Protein AF-A0A2E3PT68-F1 (afdb_monomer)

Secondary structure (DSSP, 8-state):
-HHHHHHHHHHHHHHHHHHHHHHHH-S--HHHHHHHHHHHHHHHHHHHHHHHHHHHHHHHHHHHHHHHHHHHHHHHHHHHHHHHHHHHHHHHHHHHHHHS-------

Foldseek 3Di:
DVVVVVVVVVVVQLVVQLVVCCVVPPCPDSVVSSVVSVVVVVVVVVVVVVVVVVVVVVVVVVVVVVVVVVVVVVVVVVVVVVVVVVVVVVVVVVVVVVPPDDDPPDD

Mean predicted aligned error: 11.45 Å

pLDDT: mean 86.18, std 13.37, range [46.25, 98.5]

Solvent-accessible surface area (backbone atoms only — not comparable to full-atom values): 5991 Å² total; per-residue (Å²): 110,74,62,60,54,50,51,52,53,52,48,54,54,50,49,54,41,33,51,53,46,43,75,73,67,46,94,57,59,71,69,60,38,50,52,50,36,53,51,51,54,49,52,52,48,54,52,50,53,53,53,48,52,53,51,53,53,49,52,50,52,52,50,51,53,50,51,56,50,49,58,50,50,54,53,50,51,53,54,50,53,51,52,51,52,55,50,51,54,51,51,50,54,50,51,54,63,69,66,54,77,80,73,79,79,84,126

Radius of gyration: 37.11 Å; Cα contacts (8 Å, |Δi|>4): 14; chains: 1; bounding box: 76×33×102 Å

Structure (mmCIF, N/CA/C/O backbone):
data_AF-A0A2E3PT68-F1
#
_entry.id   AF-A0A2E3PT68-F1
#
loop_
_atom_site.group_PDB
_atom_site.id
_atom_site.type_symbol
_atom_site.label_atom_id
_atom_site.label_alt_id
_atom_site.label_comp_id
_atom_site.label_asym_id
_atom_site.label_entity_id
_atom_site.label_seq_id
_atom_site.pdbx_PDB_ins_code
_atom_site.Cartn_x
_atom_site.Cartn_y
_atom_site.Cartn_z
_atom_site.occupancy
_atom_site.B_iso_or_equiv
_atom_site.auth_seq_id
_atom_site.auth_comp_id
_atom_site.auth_asym_id
_atom_site.auth_atom_id
_atom_site.pdbx_PDB_model_num
ATOM 1 N N . ASP A 1 1 ? -21.405 21.820 15.933 1.00 56.88 1 ASP A N 1
ATOM 2 C CA . ASP A 1 1 ? -22.204 20.846 15.158 1.00 56.88 1 ASP A CA 1
ATOM 3 C C . ASP A 1 1 ? -21.441 19.562 14.830 1.00 56.88 1 ASP A C 1
ATOM 5 O O . ASP A 1 1 ? -21.839 18.518 15.321 1.00 56.88 1 ASP A O 1
ATOM 9 N N . GLY A 1 2 ? -20.310 19.587 14.111 1.00 69.12 2 GLY A N 1
ATOM 10 C CA . GLY A 1 2 ? -19.591 18.341 13.754 1.00 69.12 2 GLY A CA 1
ATOM 11 C C . GLY A 1 2 ? -18.967 17.555 14.925 1.00 69.12 2 GLY A C 1
ATOM 12 O O . GLY A 1 2 ? -18.786 16.342 14.842 1.00 69.12 2 GLY A O 1
ATOM 13 N N . GLU A 1 3 ? -18.651 18.224 16.035 1.00 65.31 3 GLU A N 1
ATOM 14 C CA . GLU A 1 3 ? -18.050 17.589 17.217 1.00 65.31 3 GLU A CA 1
ATOM 15 C C . GLU A 1 3 ? -19.083 16.859 18.087 1.00 65.31 3 GLU A C 1
ATOM 17 O O . GLU A 1 3 ? -18.822 15.747 18.543 1.00 65.31 3 GLU A O 1
ATOM 22 N N . GLU A 1 4 ? -20.286 17.423 18.236 1.00 74.88 4 GLU A N 1
ATOM 23 C CA . GLU A 1 4 ? -21.421 16.752 18.884 1.00 74.88 4 GLU A CA 1
ATOM 24 C C . GLU A 1 4 ? -21.856 15.514 18.104 1.00 74.88 4 GLU A C 1
ATOM 26 O O . GLU A 1 4 ? -22.102 14.464 18.697 1.00 74.88 4 GLU A O 1
ATOM 31 N N . GLU A 1 5 ? -21.903 15.594 16.774 1.00 76.12 5 GLU A N 1
ATOM 32 C CA . GLU A 1 5 ? -22.296 14.466 15.930 1.00 76.12 5 GLU A CA 1
ATOM 33 C C . GLU A 1 5 ? -21.271 13.319 16.009 1.00 76.12 5 GLU A C 1
ATOM 35 O O . GLU A 1 5 ? -21.640 12.148 16.152 1.00 76.12 5 GLU A O 1
ATOM 40 N N . ARG A 1 6 ? -19.973 13.658 16.042 1.00 72.50 6 ARG A N 1
ATOM 41 C CA . ARG A 1 6 ? -18.881 12.701 16.273 1.00 72.50 6 ARG A CA 1
ATOM 42 C C . ARG A 1 6 ? -18.951 12.068 17.665 1.00 72.50 6 ARG A C 1
ATOM 44 O O . ARG A 1 6 ? -18.826 10.848 17.775 1.00 72.50 6 ARG A O 1
ATOM 51 N N . LEU A 1 7 ? -19.158 12.864 18.717 1.00 77.25 7 LEU A N 1
ATOM 52 C CA . LEU A 1 7 ? -19.296 12.369 20.092 1.00 77.25 7 LEU A CA 1
ATOM 53 C C . LEU A 1 7 ? -20.531 11.473 20.248 1.00 77.25 7 LEU A C 1
ATOM 55 O O . LEU A 1 7 ? -20.442 10.407 20.850 1.00 77.25 7 LEU A O 1
ATOM 59 N N . THR A 1 8 ? -21.651 11.840 19.627 1.00 79.81 8 THR A N 1
ATOM 60 C CA . THR A 1 8 ? -22.887 11.043 19.637 1.00 79.81 8 THR A CA 1
ATOM 61 C C . THR A 1 8 ? -22.709 9.718 18.892 1.00 79.81 8 THR A C 1
ATOM 63 O O . THR A 1 8 ? -23.221 8.685 19.321 1.00 79.81 8 THR A O 1
ATOM 66 N N . GLY A 1 9 ? -21.965 9.716 17.782 1.00 79.12 9 GLY A N 1
ATOM 67 C CA . GLY A 1 9 ? -21.616 8.492 17.058 1.00 79.12 9 GLY A CA 1
ATOM 68 C C . GLY A 1 9 ? -20.706 7.562 17.867 1.00 79.12 9 GLY A C 1
ATOM 69 O O . GLY A 1 9 ? -20.913 6.347 17.867 1.00 79.12 9 GLY A O 1
ATOM 70 N N . LEU A 1 10 ? -19.732 8.123 18.590 1.00 79.19 10 LEU A N 1
ATOM 71 C CA . LEU A 1 10 ? -18.870 7.371 19.509 1.00 79.19 10 LEU A CA 1
ATOM 72 C C . LEU A 1 10 ? -19.672 6.775 20.672 1.00 79.19 10 LEU A C 1
ATOM 74 O O . LEU A 1 10 ? -19.514 5.589 20.955 1.00 79.19 10 LEU A O 1
ATOM 78 N N . ALA A 1 11 ? -20.573 7.556 21.275 1.00 79.12 11 ALA A N 1
ATOM 79 C CA . ALA A 1 11 ? -21.461 7.097 22.341 1.00 79.12 11 ALA A CA 1
ATOM 80 C C . ALA A 1 11 ? -22.343 5.930 21.874 1.00 79.12 11 ALA A C 1
ATOM 82 O O . ALA A 1 11 ? -22.317 4.873 22.489 1.00 79.12 11 ALA A O 1
ATOM 83 N N . ARG A 1 12 ? -22.998 6.042 20.708 1.00 83.81 12 ARG A N 1
ATOM 84 C CA . ARG A 1 12 ? -23.823 4.950 20.151 1.00 83.81 12 ARG A CA 1
ATOM 85 C C . ARG A 1 12 ? -23.046 3.653 19.918 1.00 83.81 12 ARG A C 1
ATOM 87 O O . ARG A 1 12 ? -23.584 2.568 20.124 1.00 83.81 12 ARG A O 1
ATOM 94 N N . ARG A 1 13 ? -21.790 3.740 19.462 1.00 79.31 13 ARG A N 1
ATOM 95 C CA . ARG A 1 13 ? -20.934 2.550 19.293 1.00 79.31 13 ARG A CA 1
ATOM 96 C C . ARG A 1 13 ? -20.565 1.931 20.639 1.00 79.31 13 ARG A C 1
ATOM 98 O O . ARG A 1 13 ? -20.515 0.709 20.743 1.00 79.31 13 ARG A O 1
ATOM 105 N N . PHE A 1 14 ? -20.317 2.762 21.646 1.00 76.44 14 PHE A N 1
ATOM 106 C CA . PHE A 1 14 ? -20.019 2.311 23.000 1.00 76.44 14 PHE A CA 1
ATOM 107 C C . PHE A 1 14 ? -21.242 1.672 23.677 1.00 76.44 14 PHE A C 1
ATOM 109 O O . PHE A 1 14 ? -21.119 0.593 24.250 1.00 76.44 14 PHE A O 1
ATOM 116 N N . ASP A 1 15 ? -22.429 2.253 23.511 1.00 79.06 15 ASP A N 1
ATOM 117 C CA . ASP A 1 15 ? -23.688 1.699 24.019 1.00 79.06 15 ASP A CA 1
ATOM 118 C C . ASP A 1 15 ? -23.985 0.324 23.402 1.00 79.06 15 ASP A C 1
ATOM 120 O O . ASP A 1 15 ? -24.240 -0.638 24.122 1.00 79.06 15 ASP A O 1
ATOM 124 N N . GLY A 1 16 ? -23.836 0.172 22.078 1.00 82.31 16 GLY A N 1
ATOM 125 C CA . GLY A 1 16 ? -24.017 -1.129 21.417 1.00 82.31 16 GLY A CA 1
ATOM 126 C C . GLY A 1 16 ? -23.024 -2.204 21.887 1.00 82.31 16 GLY A C 1
ATOM 127 O O . GLY A 1 16 ? -23.348 -3.394 21.937 1.00 82.31 16 GLY A O 1
ATOM 128 N N . CYS A 1 17 ? -21.818 -1.787 22.278 1.00 77.19 17 CYS A N 1
ATOM 129 C CA . CYS A 1 17 ? -20.818 -2.653 22.894 1.00 77.19 17 CYS A CA 1
ATOM 130 C C . CYS A 1 17 ? -21.274 -3.120 24.290 1.00 77.19 17 CYS A C 1
ATOM 132 O O . CYS A 1 17 ? -21.241 -4.319 24.580 1.00 77.19 17 CYS A O 1
ATOM 134 N N . ILE A 1 18 ? -21.785 -2.202 25.120 1.00 76.88 18 ILE A N 1
ATOM 135 C CA . ILE A 1 18 ? -22.367 -2.517 26.434 1.00 76.88 18 ILE A CA 1
ATOM 136 C C . ILE A 1 18 ? -23.565 -3.465 26.299 1.00 76.88 18 ILE A C 1
ATOM 138 O O . ILE A 1 18 ? -23.636 -4.442 27.043 1.00 76.88 18 ILE A O 1
ATOM 142 N N . ASP A 1 19 ? -24.466 -3.242 25.342 1.00 80.75 19 ASP A N 1
ATOM 143 C CA . ASP A 1 19 ? -25.642 -4.098 25.129 1.00 80.75 19 ASP A CA 1
ATOM 144 C C . ASP A 1 19 ? -25.261 -5.523 24.705 1.00 80.75 19 ASP A C 1
ATOM 146 O O . ASP A 1 19 ? -25.814 -6.502 25.215 1.00 80.75 19 ASP A O 1
ATOM 150 N N . THR A 1 20 ? -24.255 -5.661 23.836 1.00 79.56 20 THR A N 1
ATOM 151 C CA . THR A 1 20 ? -23.714 -6.970 23.429 1.00 79.56 20 THR A CA 1
ATOM 152 C C . THR A 1 20 ? -23.130 -7.728 24.625 1.00 79.56 20 THR A C 1
ATOM 154 O O . THR A 1 20 ? -23.352 -8.934 24.789 1.00 79.56 20 THR A O 1
ATOM 157 N N . LEU A 1 21 ? -22.406 -7.021 25.498 1.00 72.50 21 LEU A N 1
ATOM 158 C CA . LEU A 1 21 ? -21.836 -7.596 26.714 1.00 72.50 21 LEU A CA 1
ATOM 159 C C . LEU A 1 21 ? -22.923 -7.937 27.745 1.00 72.50 21 LEU A C 1
ATOM 161 O O . LEU A 1 21 ? -22.858 -9.008 28.344 1.00 72.50 21 LEU A O 1
ATOM 165 N N . ARG A 1 22 ? -23.954 -7.096 27.905 1.00 77.44 22 ARG A N 1
ATOM 166 C CA . ARG A 1 22 ? -25.117 -7.351 28.774 1.00 77.44 22 ARG A CA 1
ATOM 167 C C . ARG A 1 22 ? -25.834 -8.641 28.365 1.00 77.44 22 ARG A C 1
ATOM 169 O O . ARG A 1 22 ? -26.147 -9.466 29.220 1.00 77.44 22 ARG A O 1
ATOM 176 N N . GLY A 1 23 ? -26.025 -8.852 27.060 1.00 76.38 23 GLY A N 1
ATOM 177 C CA . GLY A 1 23 ? -26.616 -10.079 26.517 1.00 76.38 23 GLY A CA 1
ATOM 178 C C . GLY A 1 23 ? -25.754 -11.332 26.713 1.00 76.38 23 GLY A C 1
ATOM 179 O O . GLY A 1 23 ? -26.294 -12.422 26.881 1.00 76.38 23 GLY A O 1
ATOM 180 N N . SER A 1 24 ? -24.426 -11.184 26.729 1.00 71.38 24 SER A N 1
ATOM 181 C CA . SER A 1 24 ? -23.482 -12.312 26.811 1.00 71.38 24 SER A CA 1
ATOM 182 C C . SER A 1 24 ? -23.096 -12.698 28.245 1.00 71.38 24 SER A C 1
ATOM 184 O O . SER A 1 24 ? -22.806 -13.863 28.508 1.00 71.38 24 SER A O 1
ATOM 186 N N . PHE A 1 25 ? -23.079 -11.738 29.175 1.00 65.12 25 PHE A N 1
ATOM 187 C CA . PHE A 1 25 ? -22.556 -11.919 30.535 1.00 65.12 25 PHE A CA 1
ATOM 188 C C . PHE A 1 25 ? -23.615 -11.788 31.649 1.00 65.12 25 PHE A C 1
ATOM 190 O O . PHE A 1 25 ? -23.296 -12.050 32.809 1.00 65.12 25 PHE A O 1
ATOM 197 N N . GLY A 1 26 ? -24.870 -11.444 31.326 1.00 66.56 26 GLY A N 1
ATOM 198 C CA . GLY A 1 26 ? -25.947 -11.222 32.305 1.00 66.56 26 GLY A CA 1
ATOM 199 C C . GLY A 1 26 ? -25.813 -9.891 33.063 1.00 66.56 26 GLY A C 1
ATOM 200 O O . GLY A 1 26 ? -24.937 -9.084 32.754 1.00 66.56 26 GLY A O 1
ATOM 201 N N . GLU A 1 27 ? -26.663 -9.644 34.074 1.00 65.81 27 GLU A N 1
ATOM 202 C CA . GLU A 1 27 ? -26.595 -8.444 34.939 1.00 65.81 27 GLU A CA 1
ATOM 203 C C . GLU A 1 27 ? -25.408 -8.492 35.923 1.00 65.81 27 GLU A C 1
ATOM 205 O O . GLU A 1 27 ? -25.543 -8.420 37.144 1.00 65.81 27 GLU A O 1
ATOM 210 N N . ILE A 1 28 ? -24.195 -8.623 35.400 1.00 59.88 28 ILE A N 1
ATOM 211 C CA . ILE A 1 28 ? -22.995 -8.251 36.140 1.00 59.88 28 ILE A CA 1
ATOM 212 C C . ILE A 1 28 ? -22.976 -6.719 36.141 1.00 59.88 28 ILE A C 1
ATOM 214 O O . ILE A 1 28 ? -23.057 -6.115 35.078 1.00 59.88 28 ILE A O 1
ATOM 218 N N . GLY A 1 29 ? -22.917 -6.099 37.325 1.00 70.94 29 GLY A N 1
ATOM 219 C CA . GLY A 1 29 ? -23.157 -4.660 37.509 1.00 70.94 29 GLY A CA 1
ATOM 220 C C . GLY A 1 29 ? -22.559 -3.744 36.429 1.00 70.94 29 GLY A C 1
ATOM 221 O O . GLY A 1 29 ? -21.421 -3.932 35.997 1.00 70.94 29 GLY A O 1
ATOM 222 N N . ASP A 1 30 ? -23.335 -2.726 36.053 1.00 72.19 30 ASP A N 1
ATOM 223 C CA . ASP A 1 30 ? -23.164 -1.812 34.906 1.00 72.19 30 ASP A CA 1
ATOM 224 C C . ASP A 1 30 ? -21.738 -1.223 34.763 1.00 72.19 30 ASP A C 1
ATOM 226 O O . ASP A 1 30 ? -21.211 -1.048 33.660 1.00 72.19 30 ASP A O 1
ATOM 230 N N . LEU A 1 31 ? -21.041 -1.018 35.889 1.00 73.50 31 LEU A N 1
ATOM 231 C CA . LEU A 1 31 ? -19.648 -0.561 35.924 1.00 73.50 31 LEU A CA 1
ATOM 232 C C . LEU A 1 31 ? -18.668 -1.569 35.294 1.00 73.50 31 LEU A C 1
ATOM 234 O O . LEU A 1 31 ? -17.746 -1.174 34.584 1.00 73.50 31 LEU A O 1
ATOM 238 N N . ARG A 1 32 ? -18.851 -2.876 35.522 1.00 73.75 32 ARG A N 1
ATOM 239 C CA . ARG A 1 32 ? -17.972 -3.917 34.957 1.00 73.75 32 ARG A CA 1
ATOM 240 C C . ARG A 1 32 ? -18.210 -4.089 33.457 1.00 73.75 32 ARG A C 1
ATOM 242 O O . ARG A 1 32 ? -17.244 -4.312 32.733 1.00 73.75 32 ARG A O 1
ATOM 249 N N . LEU A 1 33 ? -19.451 -3.921 32.992 1.00 76.69 33 LEU A N 1
ATOM 250 C CA . LEU A 1 33 ? -19.785 -3.911 31.563 1.00 76.69 33 LEU A CA 1
ATOM 251 C C . LEU A 1 33 ? -19.132 -2.726 30.844 1.00 76.69 33 LEU A C 1
ATOM 253 O O . LEU A 1 33 ? -18.506 -2.915 29.807 1.00 76.69 33 LEU A O 1
ATOM 257 N N . THR A 1 34 ? -19.186 -1.535 31.444 1.00 78.25 34 THR A N 1
ATOM 258 C CA . THR A 1 34 ? -18.542 -0.321 30.915 1.00 78.25 34 THR A CA 1
ATOM 259 C C . THR A 1 34 ? -17.024 -0.487 30.802 1.00 78.25 34 THR A C 1
ATOM 261 O O . THR A 1 34 ? -16.426 -0.158 29.778 1.00 78.25 34 THR A O 1
ATOM 264 N N . VAL A 1 35 ? -16.386 -1.048 31.834 1.00 83.75 35 VAL A N 1
ATOM 265 C CA . VAL A 1 35 ? -14.939 -1.311 31.821 1.00 83.75 35 VAL A CA 1
ATOM 266 C C . VAL A 1 35 ? -14.575 -2.358 30.765 1.00 83.75 35 VAL A C 1
ATOM 268 O O . VAL A 1 35 ? -13.611 -2.154 30.029 1.00 83.75 35 VAL A O 1
ATOM 271 N N . MET A 1 36 ? -15.347 -3.444 30.632 1.00 79.00 36 MET A N 1
ATOM 272 C CA . MET A 1 36 ? -15.110 -4.437 29.575 1.00 79.00 36 MET A CA 1
ATOM 273 C C . MET A 1 36 ? -15.305 -3.853 28.173 1.00 79.00 36 MET A C 1
ATOM 275 O O . MET A 1 36 ? -14.485 -4.119 27.298 1.00 79.00 36 MET A O 1
ATOM 279 N N . ALA A 1 37 ? -16.323 -3.013 27.969 1.00 83.25 37 ALA A N 1
ATOM 280 C CA . ALA A 1 37 ? -16.536 -2.311 26.707 1.00 83.25 37 ALA A CA 1
ATOM 281 C C . ALA A 1 37 ? -15.347 -1.398 26.367 1.00 83.25 37 ALA A C 1
ATOM 283 O O . ALA A 1 37 ? -14.856 -1.416 25.239 1.00 83.25 37 ALA A O 1
ATOM 284 N N . GLY A 1 38 ? -14.832 -0.653 27.352 1.00 88.44 38 GLY A N 1
ATOM 285 C CA . GLY A 1 38 ? -13.659 0.207 27.183 1.00 88.44 38 GLY A CA 1
ATOM 286 C C . GLY A 1 38 ? -12.398 -0.573 26.812 1.00 88.44 38 GLY A C 1
ATOM 287 O O . GLY A 1 38 ? -11.698 -0.201 25.869 1.00 88.44 38 GLY A O 1
ATOM 288 N N . ILE A 1 39 ? -12.131 -1.687 27.501 1.00 86.12 39 ILE A N 1
ATOM 289 C CA . ILE A 1 39 ? -10.981 -2.552 27.201 1.00 86.12 39 ILE A CA 1
ATOM 290 C C . ILE A 1 39 ? -11.118 -3.162 25.802 1.00 86.12 39 ILE A C 1
ATOM 292 O O . ILE A 1 39 ? -10.157 -3.132 25.041 1.00 86.12 39 ILE A O 1
ATOM 296 N N . MET A 1 40 ? -12.304 -3.653 25.434 1.00 84.75 40 MET A N 1
ATOM 297 C CA . MET A 1 40 ? -12.532 -4.286 24.132 1.00 84.75 40 MET A CA 1
ATOM 298 C C . MET A 1 40 ? -12.359 -3.303 22.969 1.00 84.75 40 MET A C 1
ATOM 300 O O . MET A 1 40 ? -11.700 -3.627 21.986 1.00 84.75 40 MET A O 1
ATOM 304 N N . VAL A 1 41 ? -12.884 -2.081 23.094 1.00 88.56 41 VAL A N 1
ATOM 305 C CA . VAL A 1 41 ? -12.684 -1.030 22.081 1.00 88.56 41 VAL A CA 1
ATOM 306 C C . VAL A 1 41 ? -11.207 -0.646 21.968 1.00 88.56 41 VAL A C 1
ATOM 308 O O . VAL A 1 41 ? -10.717 -0.397 20.867 1.00 88.56 41 VAL A O 1
ATOM 311 N N . THR A 1 42 ? -10.485 -0.619 23.090 1.00 90.50 42 THR A N 1
ATOM 312 C CA . THR A 1 42 ? -9.047 -0.311 23.103 1.00 90.50 42 THR A CA 1
ATOM 313 C C . THR A 1 42 ? -8.230 -1.421 22.442 1.00 90.50 42 THR A C 1
ATOM 315 O O . THR A 1 42 ? -7.327 -1.124 21.663 1.00 90.50 42 THR A O 1
ATOM 318 N N . ASP A 1 43 ? -8.562 -2.687 22.701 1.00 92.12 43 ASP A N 1
ATOM 319 C CA . ASP A 1 43 ? -7.913 -3.828 22.050 1.00 92.12 43 ASP A CA 1
ATOM 320 C C . ASP A 1 43 ? -8.182 -3.840 20.538 1.00 92.12 43 ASP A C 1
ATOM 322 O O . ASP A 1 43 ? -7.249 -3.973 19.741 1.00 92.12 43 ASP A O 1
ATOM 326 N N . GLU A 1 44 ? -9.429 -3.581 20.128 1.00 91.31 44 GLU A N 1
ATOM 327 C CA . GLU A 1 44 ? -9.783 -3.468 18.713 1.00 91.31 44 GLU A CA 1
ATOM 328 C C . GLU A 1 44 ? -9.009 -2.326 18.040 1.00 91.31 44 GLU A C 1
ATOM 330 O O . GLU A 1 44 ? -8.449 -2.519 16.960 1.00 91.31 44 GLU A O 1
ATOM 335 N N . LEU A 1 45 ? -8.922 -1.151 18.675 1.00 94.38 45 LEU A N 1
ATOM 336 C CA . LEU A 1 45 ? -8.141 -0.026 18.160 1.00 94.38 45 LEU A CA 1
ATOM 337 C C . LEU A 1 45 ? -6.662 -0.398 18.007 1.00 94.38 45 LEU A C 1
ATOM 339 O O . LEU A 1 45 ? -6.101 -0.201 16.930 1.00 94.38 45 LEU A O 1
ATOM 343 N N . ALA A 1 46 ? -6.061 -1.003 19.033 1.00 94.06 46 ALA A N 1
ATOM 344 C CA . ALA A 1 46 ? -4.669 -1.434 18.996 1.00 94.06 46 ALA A CA 1
ATOM 345 C C . ALA A 1 46 ? -4.421 -2.462 17.879 1.00 94.06 46 ALA A C 1
ATOM 347 O O . ALA A 1 46 ? -3.373 -2.448 17.230 1.00 94.06 46 ALA A O 1
ATOM 348 N N . GLU A 1 47 ? -5.374 -3.359 17.612 1.00 96.25 47 GLU A N 1
ATOM 349 C CA . GLU A 1 47 ? -5.273 -4.280 16.483 1.00 96.25 47 GLU A CA 1
ATOM 350 C C . GLU A 1 47 ? -5.346 -3.558 15.134 1.00 96.25 47 GLU A C 1
ATOM 352 O O . GLU A 1 47 ? -4.569 -3.870 14.225 1.00 96.25 47 GLU A O 1
ATOM 357 N N . ARG A 1 48 ? -6.237 -2.573 14.988 1.00 96.62 48 ARG A N 1
ATOM 358 C CA . ARG A 1 48 ? -6.327 -1.776 13.756 1.00 96.62 48 ARG A CA 1
ATOM 359 C C . ARG A 1 48 ? -5.072 -0.942 13.530 1.00 96.62 48 ARG A C 1
ATOM 361 O O . ARG A 1 48 ? -4.603 -0.910 12.399 1.00 96.62 48 ARG A O 1
ATOM 368 N N . GLU A 1 49 ? -4.490 -0.355 14.572 1.00 97.19 49 GLU A N 1
ATOM 369 C CA . GLU A 1 49 ? -3.210 0.362 14.497 1.00 97.19 49 GLU A CA 1
ATOM 370 C C . GLU A 1 49 ? -2.067 -0.558 14.047 1.00 97.19 49 GLU A C 1
ATOM 372 O O . GLU A 1 49 ? -1.296 -0.196 13.159 1.00 97.19 49 GLU A O 1
ATOM 377 N N . ARG A 1 50 ? -1.993 -1.789 14.578 1.00 97.56 50 ARG A N 1
ATOM 378 C CA . ARG A 1 50 ? -1.013 -2.792 14.117 1.00 97.56 50 ARG A CA 1
ATOM 379 C C . ARG A 1 50 ? -1.185 -3.123 12.634 1.00 97.56 50 ARG A C 1
ATOM 381 O O . ARG A 1 50 ? -0.196 -3.188 11.907 1.00 97.56 50 ARG A O 1
ATOM 388 N N . ARG A 1 51 ? -2.426 -3.327 12.179 1.00 97.62 51 ARG A N 1
ATOM 389 C CA . ARG A 1 51 ? -2.726 -3.608 10.763 1.00 97.62 51 ARG A CA 1
ATOM 390 C C . ARG A 1 51 ? -2.419 -2.411 9.864 1.00 97.62 51 ARG A C 1
ATOM 392 O O . A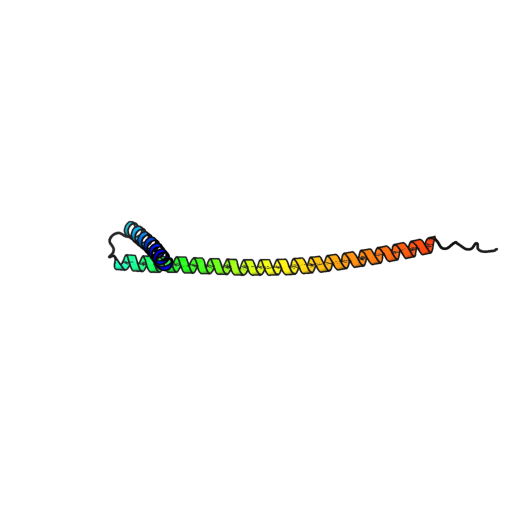RG A 1 51 ? -1.885 -2.609 8.780 1.00 97.62 51 ARG A O 1
ATOM 399 N N . LEU A 1 52 ? -2.726 -1.194 10.314 1.00 98.00 52 LEU A N 1
ATOM 400 C CA . LEU A 1 52 ? -2.404 0.038 9.596 1.00 98.00 52 LEU A CA 1
ATOM 401 C C . LEU A 1 52 ? -0.895 0.148 9.383 1.00 98.00 52 LEU A C 1
ATOM 403 O O . LEU A 1 52 ? -0.461 0.300 8.248 1.00 98.00 52 LEU A O 1
ATOM 407 N N . LYS A 1 53 ? -0.106 -0.030 10.447 1.00 97.75 53 LYS A N 1
ATOM 408 C CA . LYS A 1 53 ? 1.357 0.005 10.367 1.00 97.75 53 LYS A CA 1
ATOM 409 C C . LYS A 1 53 ? 1.904 -1.018 9.367 1.00 97.75 53 LYS A C 1
ATOM 411 O O . LYS A 1 53 ? 2.750 -0.683 8.551 1.00 97.75 53 LYS A O 1
ATOM 416 N N . ALA A 1 54 ? 1.389 -2.249 9.391 1.00 97.88 54 ALA A N 1
ATOM 417 C CA . ALA A 1 54 ? 1.804 -3.281 8.442 1.00 97.88 54 ALA A CA 1
ATOM 418 C C . ALA A 1 54 ? 1.501 -2.895 6.981 1.00 97.88 54 ALA A C 1
ATOM 420 O O . ALA A 1 54 ? 2.326 -3.126 6.101 1.00 97.88 54 ALA A O 1
ATOM 421 N N . LEU A 1 55 ? 0.341 -2.280 6.726 1.00 98.06 55 LEU A N 1
ATOM 422 C CA . LEU A 1 55 ? -0.019 -1.779 5.396 1.00 98.06 55 LEU A CA 1
ATOM 423 C C . LEU A 1 55 ? 0.847 -0.585 4.973 1.00 98.06 55 LEU A C 1
ATOM 425 O O . LEU A 1 55 ? 1.215 -0.484 3.807 1.00 98.06 55 LEU A O 1
ATOM 429 N N . GLU A 1 56 ? 1.181 0.317 5.896 1.00 98.19 56 GLU A N 1
ATOM 430 C CA . GLU A 1 56 ? 2.101 1.431 5.636 1.00 98.19 56 GLU A CA 1
ATOM 431 C C . GLU A 1 56 ? 3.492 0.920 5.234 1.00 98.19 56 GLU A C 1
ATOM 433 O O . GLU A 1 56 ? 4.050 1.389 4.238 1.00 98.19 56 GLU A O 1
ATOM 438 N N . ASP A 1 57 ? 4.007 -0.086 5.945 1.00 98.19 57 ASP A N 1
ATOM 439 C CA . ASP A 1 57 ? 5.289 -0.728 5.641 1.00 98.19 57 ASP A CA 1
ATOM 440 C C . ASP A 1 57 ? 5.257 -1.425 4.261 1.00 98.19 57 ASP A C 1
ATOM 442 O O . ASP A 1 57 ? 6.197 -1.304 3.469 1.00 98.19 57 ASP A O 1
ATOM 446 N N . GLU A 1 58 ? 4.155 -2.107 3.918 1.00 98.12 58 GLU A N 1
ATOM 447 C CA . GLU A 1 58 ? 3.966 -2.730 2.599 1.00 98.12 58 GLU A CA 1
ATOM 448 C C . GLU A 1 58 ? 3.925 -1.686 1.472 1.00 98.12 58 GLU A C 1
ATOM 450 O O . GLU A 1 58 ? 4.565 -1.859 0.430 1.00 98.12 58 GLU A O 1
ATOM 455 N N . VAL A 1 59 ? 3.225 -0.567 1.681 1.00 98.50 59 VAL A N 1
ATOM 456 C CA . VAL A 1 59 ? 3.172 0.538 0.714 1.00 98.50 59 VAL A CA 1
ATOM 457 C C . VAL A 1 59 ? 4.560 1.128 0.474 1.00 98.50 59 VAL A C 1
ATOM 459 O O . VAL A 1 59 ? 4.898 1.410 -0.681 1.00 98.50 59 VAL A O 1
ATOM 462 N N . GLU A 1 60 ? 5.376 1.310 1.514 1.00 98.38 60 GLU A N 1
ATOM 463 C CA . GLU A 1 60 ? 6.739 1.816 1.330 1.00 98.38 60 GLU A CA 1
ATOM 464 C C . GLU A 1 60 ? 7.613 0.811 0.570 1.00 98.38 60 GLU A C 1
ATOM 466 O O . GLU A 1 60 ? 8.282 1.190 -0.394 1.00 98.38 60 GLU A O 1
ATOM 471 N N . SER A 1 61 ? 7.514 -0.481 0.891 1.00 98.12 61 SER A N 1
ATOM 472 C CA . SER A 1 61 ? 8.214 -1.534 0.145 1.00 98.12 61 SER A CA 1
ATOM 473 C C . SER A 1 61 ? 7.828 -1.550 -1.342 1.00 98.12 61 SER A C 1
ATOM 475 O O . SER A 1 61 ? 8.691 -1.610 -2.223 1.00 98.12 61 SER A O 1
ATOM 477 N N . LEU A 1 62 ? 6.536 -1.410 -1.657 1.00 98.31 62 LEU A N 1
ATOM 478 C CA . LEU A 1 62 ? 6.056 -1.323 -3.039 1.00 98.31 62 LEU A CA 1
ATOM 479 C C . LEU A 1 62 ? 6.576 -0.070 -3.755 1.00 98.31 62 LEU A C 1
ATOM 481 O O . LEU A 1 62 ? 6.915 -0.126 -4.942 1.00 98.31 62 LEU A O 1
ATOM 485 N N . ARG A 1 63 ? 6.674 1.066 -3.055 1.00 98.38 63 ARG A N 1
ATOM 486 C CA . ARG A 1 63 ? 7.256 2.300 -3.605 1.00 98.38 63 ARG A CA 1
ATOM 487 C C . ARG A 1 63 ? 8.740 2.135 -3.909 1.00 98.38 63 ARG A C 1
ATOM 489 O O . ARG A 1 63 ? 9.182 2.562 -4.977 1.00 98.38 63 ARG A O 1
ATOM 496 N N . GLU A 1 64 ? 9.501 1.503 -3.023 1.00 98.31 64 GLU A N 1
ATOM 497 C CA . GLU A 1 64 ? 10.908 1.161 -3.253 1.00 98.31 64 GLU A CA 1
ATOM 498 C C . GLU A 1 64 ? 11.082 0.224 -4.449 1.00 98.31 64 GLU A C 1
ATOM 500 O O . GLU A 1 64 ? 11.866 0.521 -5.354 1.00 98.31 64 GLU A O 1
ATOM 505 N N . ALA A 1 65 ? 10.294 -0.852 -4.515 1.00 98.12 65 ALA A N 1
ATOM 506 C CA . ALA A 1 65 ? 10.317 -1.785 -5.636 1.00 98.12 65 ALA A CA 1
ATOM 507 C C . ALA A 1 65 ? 9.999 -1.082 -6.965 1.00 98.12 65 ALA A C 1
ATOM 509 O O . ALA A 1 65 ? 10.685 -1.306 -7.966 1.00 98.12 65 ALA A O 1
ATOM 510 N N . ARG A 1 66 ? 9.008 -0.179 -6.969 1.00 98.31 66 ARG A N 1
ATOM 511 C CA . ARG A 1 66 ? 8.656 0.635 -8.139 1.00 98.31 66 ARG A CA 1
ATOM 512 C C . ARG A 1 66 ? 9.799 1.561 -8.557 1.00 98.31 66 ARG A C 1
ATOM 514 O O . ARG A 1 66 ? 10.106 1.605 -9.746 1.00 98.31 66 ARG A O 1
ATOM 521 N N . ARG A 1 67 ? 10.439 2.270 -7.618 1.00 98.38 67 ARG A N 1
ATOM 522 C CA . ARG A 1 67 ? 11.617 3.114 -7.908 1.00 98.38 67 ARG A CA 1
ATOM 523 C C . ARG A 1 67 ? 12.731 2.290 -8.556 1.00 98.38 67 ARG A C 1
ATOM 525 O O . ARG A 1 67 ? 13.177 2.616 -9.650 1.00 98.38 67 ARG A O 1
ATOM 532 N N . ALA A 1 68 ? 13.082 1.156 -7.953 1.00 98.12 68 ALA A N 1
ATOM 533 C CA . ALA A 1 68 ? 14.120 0.275 -8.476 1.00 98.12 68 ALA A CA 1
ATOM 534 C C . ALA A 1 68 ? 13.764 -0.335 -9.846 1.00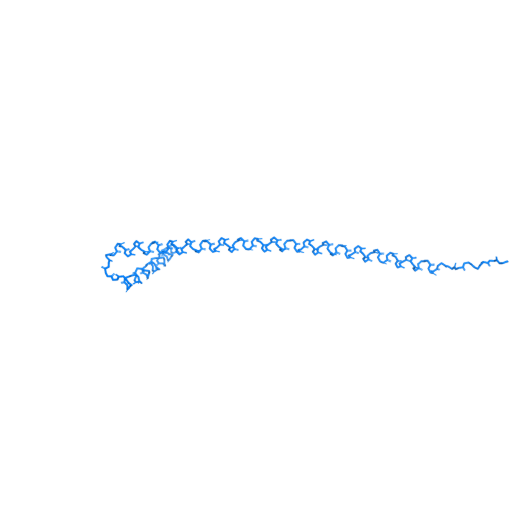 98.12 68 ALA A C 1
ATOM 536 O O . ALA A 1 68 ? 14.650 -0.631 -10.648 1.00 98.12 68 ALA A O 1
ATOM 537 N N . ALA A 1 69 ? 12.481 -0.581 -10.129 1.00 98.25 69 ALA A N 1
ATOM 538 C CA . ALA A 1 69 ? 12.033 -1.048 -11.439 1.00 98.25 69 ALA A CA 1
ATOM 539 C C . ALA A 1 69 ? 12.187 0.039 -12.514 1.00 98.25 69 ALA A C 1
ATOM 541 O O . ALA A 1 69 ? 12.704 -0.257 -13.590 1.00 98.25 69 ALA A O 1
ATOM 542 N N . LEU A 1 70 ? 11.812 1.285 -12.205 1.00 98.44 70 LEU A N 1
ATOM 543 C CA . LEU A 1 70 ? 11.981 2.428 -13.108 1.00 98.44 70 LEU A CA 1
ATOM 544 C C . LEU A 1 70 ? 13.460 2.674 -13.428 1.00 98.44 70 LEU A C 1
ATOM 546 O O . LEU A 1 70 ? 13.827 2.707 -14.596 1.00 98.44 70 LEU A O 1
ATOM 550 N N . GLU A 1 71 ? 14.334 2.698 -12.420 1.00 98.25 71 GLU A N 1
ATOM 551 C CA . GLU A 1 71 ? 15.782 2.863 -12.627 1.00 98.25 71 GLU A CA 1
ATOM 552 C C . GLU A 1 71 ? 16.406 1.739 -13.471 1.00 98.25 71 GLU A C 1
ATOM 554 O O . GLU A 1 71 ? 17.394 1.939 -14.181 1.00 98.25 71 GLU A O 1
ATOM 559 N N . ARG A 1 72 ? 15.886 0.507 -13.370 1.00 98.00 72 ARG A N 1
ATOM 560 C CA . ARG A 1 72 ? 16.326 -0.601 -14.234 1.00 98.00 72 ARG A CA 1
ATOM 561 C C . ARG A 1 72 ? 15.836 -0.415 -15.666 1.00 98.00 72 ARG A C 1
ATOM 563 O O . ARG A 1 72 ? 16.603 -0.691 -16.585 1.00 98.00 72 ARG A O 1
ATOM 570 N N . ALA A 1 73 ? 14.595 0.032 -15.845 1.00 97.94 73 ALA A N 1
ATOM 571 C CA . ALA A 1 73 ? 14.027 0.299 -17.159 1.00 97.94 73 ALA A CA 1
ATOM 572 C C . ALA A 1 73 ? 14.805 1.409 -17.877 1.00 97.94 73 ALA A C 1
ATOM 574 O O . ALA A 1 73 ? 15.269 1.177 -18.988 1.00 97.94 73 ALA A O 1
ATOM 575 N N . GLU A 1 74 ? 15.065 2.534 -17.207 1.00 98.12 74 GLU A N 1
ATOM 576 C CA . GLU A 1 74 ? 15.847 3.653 -17.755 1.00 98.12 74 GLU A CA 1
ATOM 577 C C . GLU A 1 74 ? 17.259 3.218 -18.172 1.00 98.12 74 GLU A C 1
ATOM 579 O O . GLU A 1 74 ? 17.714 3.514 -19.276 1.00 98.12 74 GLU A O 1
ATOM 584 N N . ARG A 1 75 ? 17.952 2.438 -17.329 1.00 97.94 75 ARG A N 1
ATOM 585 C CA . ARG A 1 75 ? 19.2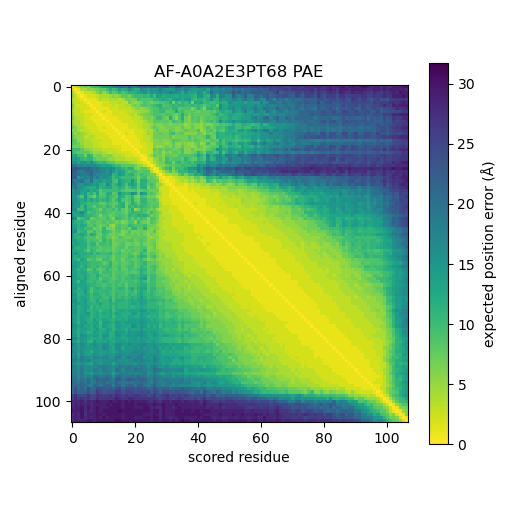76 1.890 -17.677 1.00 97.94 75 ARG A CA 1
ATOM 586 C C . ARG A 1 75 ? 19.226 0.941 -18.868 1.00 97.94 75 ARG A C 1
ATOM 588 O O . ARG A 1 75 ? 20.128 0.959 -19.702 1.00 97.94 75 ARG A O 1
ATOM 595 N N . SER A 1 76 ? 18.201 0.093 -18.938 1.00 97.75 76 SER A N 1
ATOM 596 C CA . SER A 1 76 ? 18.016 -0.815 -20.068 1.00 97.75 76 SER A CA 1
ATOM 597 C C . SER A 1 76 ? 17.733 -0.043 -21.353 1.00 97.75 76 SER A C 1
ATOM 599 O O . SER A 1 76 ? 18.283 -0.385 -22.395 1.00 97.75 76 SER A O 1
ATOM 601 N N . GLU A 1 77 ? 16.900 0.992 -21.287 1.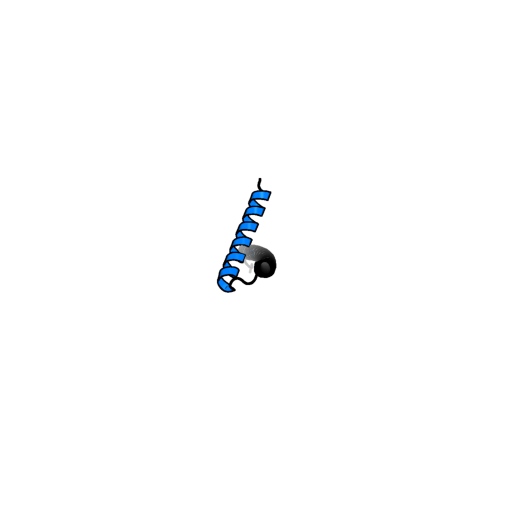00 97.94 77 GLU A N 1
ATOM 602 C CA . GLU A 1 77 ? 16.559 1.843 -22.423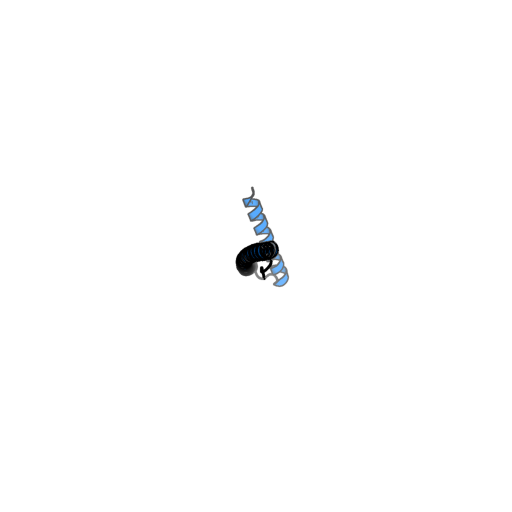 1.00 97.94 77 GLU A CA 1
ATOM 603 C C . GLU A 1 77 ? 17.794 2.581 -22.950 1.00 97.94 77 GLU A C 1
ATOM 605 O O . GLU A 1 77 ? 18.083 2.507 -24.144 1.00 97.94 77 GLU A O 1
ATOM 610 N N . ALA A 1 78 ? 18.596 3.175 -22.061 1.00 97.94 78 ALA A N 1
ATOM 611 C CA . ALA A 1 78 ? 19.857 3.817 -22.427 1.00 97.94 78 ALA A CA 1
ATOM 612 C C . ALA A 1 78 ? 20.837 2.837 -23.100 1.00 97.94 78 ALA A C 1
ATOM 614 O O . ALA A 1 78 ? 21.401 3.144 -24.149 1.00 97.94 78 ALA A O 1
ATOM 615 N N . ALA A 1 79 ? 20.994 1.630 -22.546 1.00 97.94 79 ALA A N 1
ATOM 616 C CA . ALA A 1 79 ? 21.867 0.607 -23.121 1.00 97.94 79 ALA A CA 1
ATOM 617 C C . ALA A 1 79 ? 21.377 0.113 -24.495 1.00 97.94 79 ALA A C 1
ATOM 619 O O . ALA A 1 79 ? 22.183 -0.202 -25.371 1.00 97.94 79 ALA A O 1
ATOM 620 N N . VAL A 1 80 ? 20.059 0.021 -24.698 1.00 98.25 80 VAL A N 1
ATOM 621 C CA . VAL A 1 80 ? 19.478 -0.328 -26.001 1.00 98.25 80 VAL A CA 1
ATOM 622 C C . VAL A 1 80 ? 19.724 0.790 -27.009 1.00 98.25 80 VAL A C 1
ATOM 624 O O . VAL A 1 80 ? 20.187 0.496 -28.109 1.00 98.25 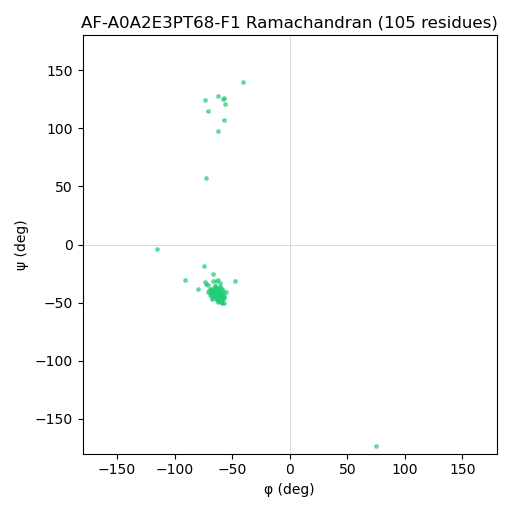80 VAL A O 1
ATOM 627 N N . ALA A 1 81 ? 19.480 2.048 -26.638 1.00 98.06 81 ALA A N 1
ATOM 628 C CA . ALA A 1 81 ? 19.730 3.197 -27.503 1.00 98.06 81 ALA A CA 1
ATOM 629 C C . ALA A 1 81 ? 21.199 3.259 -27.950 1.00 98.06 81 ALA A C 1
ATOM 631 O O . ALA A 1 81 ? 21.473 3.378 -29.142 1.00 98.06 81 ALA A O 1
ATOM 632 N N . GLU A 1 82 ? 22.143 3.073 -27.023 1.00 98.25 82 GLU A N 1
ATOM 633 C CA . GLU A 1 82 ? 23.575 3.035 -27.333 1.00 98.25 82 GLU A CA 1
ATOM 634 C C . GLU A 1 82 ? 23.917 1.928 -28.341 1.00 98.25 82 GLU A C 1
ATOM 636 O O . GLU A 1 82 ? 24.612 2.168 -29.330 1.00 98.25 82 GLU A O 1
ATOM 641 N N . ARG A 1 83 ? 23.389 0.714 -28.142 1.00 98.06 83 ARG A N 1
ATOM 642 C CA . ARG A 1 83 ? 23.617 -0.408 -29.067 1.00 98.06 83 ARG A CA 1
ATOM 643 C C . ARG A 1 83 ? 23.023 -0.163 -30.447 1.00 98.06 83 ARG A C 1
ATOM 645 O O . ARG A 1 83 ? 23.612 -0.597 -31.434 1.00 98.06 83 ARG A O 1
ATOM 652 N N . VAL A 1 84 ? 21.871 0.500 -30.522 1.00 98.19 84 VAL A N 1
ATOM 653 C CA . VAL A 1 84 ? 21.256 0.880 -31.799 1.00 98.19 84 VAL A CA 1
ATOM 654 C C . VAL A 1 84 ? 22.146 1.881 -32.533 1.00 98.19 84 VAL A C 1
ATOM 656 O O . VAL A 1 84 ? 22.412 1.675 -33.715 1.00 98.19 84 VAL A O 1
ATOM 659 N N . THR A 1 85 ? 22.676 2.892 -31.840 1.00 98.19 85 THR A N 1
ATOM 660 C CA . THR A 1 85 ? 23.630 3.849 -32.423 1.00 98.19 85 THR A CA 1
ATOM 661 C C . THR A 1 85 ? 24.889 3.147 -32.934 1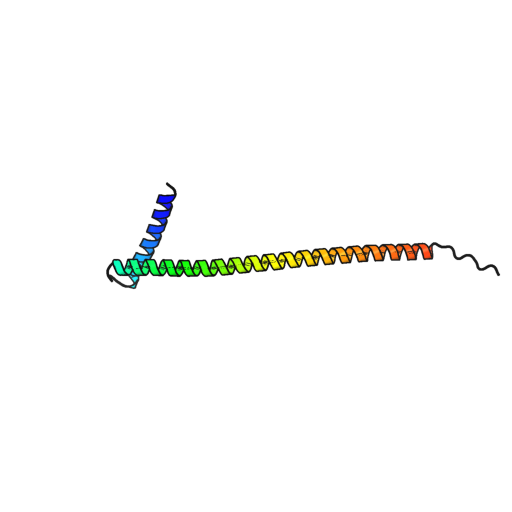.00 98.19 85 THR A C 1
ATOM 663 O O . THR A 1 85 ? 25.236 3.297 -34.102 1.00 98.19 85 THR A O 1
ATOM 666 N N . GLN A 1 86 ? 25.516 2.290 -32.121 1.00 98.12 86 GLN A N 1
ATOM 667 C CA . GLN A 1 86 ? 26.704 1.527 -32.534 1.00 98.12 86 GLN A CA 1
ATOM 668 C C . GLN A 1 86 ? 26.426 0.607 -33.735 1.00 98.12 86 GLN A C 1
ATOM 670 O O . GLN A 1 86 ? 27.281 0.411 -34.601 1.00 98.12 86 GLN A O 1
ATOM 675 N N . ALA A 1 87 ? 25.233 0.008 -33.798 1.00 98.12 87 ALA A N 1
ATOM 676 C CA . ALA A 1 87 ? 24.832 -0.813 -34.934 1.00 98.12 87 ALA A CA 1
ATOM 677 C C . ALA A 1 87 ? 24.674 0.027 -36.209 1.00 98.12 87 ALA A C 1
ATOM 679 O O . ALA A 1 87 ? 25.132 -0.407 -37.266 1.00 98.12 87 ALA A O 1
ATOM 680 N N . ALA A 1 88 ? 24.076 1.217 -36.109 1.00 97.81 88 ALA A N 1
ATOM 681 C CA . ALA A 1 88 ? 23.940 2.148 -37.227 1.00 97.81 88 ALA A CA 1
ATOM 682 C C . ALA A 1 88 ? 25.312 2.601 -37.753 1.00 97.81 88 ALA A C 1
ATOM 684 O O . ALA A 1 88 ? 25.582 2.426 -38.939 1.00 97.81 88 ALA A O 1
ATOM 685 N N . GLU A 1 89 ? 26.215 3.045 -36.872 1.00 97.69 89 GLU A N 1
ATOM 686 C CA . GLU A 1 89 ? 27.592 3.435 -37.228 1.00 97.69 89 GLU A CA 1
ATOM 687 C C . GLU A 1 89 ? 28.339 2.304 -37.951 1.00 97.69 89 GLU A C 1
ATOM 689 O O . GLU A 1 89 ? 29.045 2.510 -38.939 1.00 97.69 89 GLU A O 1
ATOM 694 N N . ARG A 1 90 ? 28.160 1.062 -37.491 1.00 97.19 90 ARG A N 1
ATOM 695 C CA . ARG A 1 90 ? 28.791 -0.109 -38.105 1.00 97.19 90 ARG A CA 1
ATOM 696 C C . ARG A 1 90 ? 28.196 -0.447 -39.472 1.00 97.19 90 ARG A C 1
ATOM 698 O O . ARG A 1 90 ? 28.931 -0.909 -40.343 1.00 97.19 90 ARG A O 1
ATOM 705 N N . ILE A 1 91 ? 26.893 -0.238 -39.667 1.00 96.75 91 ILE A N 1
ATOM 706 C CA . ILE A 1 91 ? 26.242 -0.383 -40.977 1.00 96.75 91 ILE A CA 1
ATOM 707 C C . ILE A 1 91 ? 26.758 0.690 -41.941 1.00 96.75 91 ILE A C 1
ATOM 709 O O . ILE A 1 91 ? 27.097 0.350 -43.074 1.00 96.75 91 ILE A O 1
ATOM 713 N N . GLU A 1 92 ? 26.877 1.942 -41.496 1.00 96.25 92 GLU A N 1
ATOM 714 C CA . GLU A 1 92 ? 27.435 3.042 -42.293 1.00 96.25 92 GLU A CA 1
ATOM 715 C C . GLU A 1 92 ? 28.877 2.745 -42.720 1.00 96.25 92 GLU A C 1
ATOM 717 O O . GLU A 1 92 ? 29.179 2.778 -43.912 1.00 96.25 92 GLU A O 1
ATOM 722 N N . ALA A 1 93 ? 29.738 2.320 -41.791 1.00 95.38 93 ALA A N 1
ATOM 723 C CA . ALA A 1 93 ? 31.121 1.952 -42.099 1.00 95.38 93 ALA A CA 1
ATOM 724 C C . ALA A 1 93 ? 31.226 0.790 -43.109 1.00 95.38 93 ALA A C 1
ATOM 726 O O . ALA A 1 93 ? 32.092 0.789 -43.989 1.00 95.38 93 ALA A O 1
ATOM 727 N N . LEU A 1 94 ? 30.342 -0.211 -43.008 1.00 95.31 94 LEU A N 1
ATOM 728 C CA . LEU A 1 94 ? 30.277 -1.308 -43.979 1.00 95.31 94 LEU A CA 1
ATOM 729 C C . LEU A 1 94 ? 29.810 -0.815 -45.354 1.00 95.31 94 LEU A C 1
ATOM 731 O O . LEU A 1 94 ? 30.390 -1.205 -46.368 1.00 95.31 94 LEU A O 1
ATOM 735 N N . ALA A 1 95 ? 28.791 0.045 -45.398 1.00 94.81 95 ALA A N 1
ATOM 736 C CA . ALA A 1 95 ? 28.288 0.628 -46.637 1.00 94.81 95 ALA A CA 1
ATOM 737 C C . ALA A 1 95 ? 29.358 1.491 -47.331 1.00 94.81 95 ALA A C 1
ATOM 739 O O . ALA A 1 95 ? 29.571 1.343 -48.536 1.00 94.81 95 ALA A O 1
ATOM 740 N N . GLU A 1 96 ? 30.094 2.316 -46.581 1.00 93.88 96 GLU A N 1
ATOM 741 C CA . GLU A 1 96 ? 31.233 3.086 -47.094 1.00 93.88 96 GLU A CA 1
ATOM 742 C C . GLU A 1 96 ? 32.319 2.171 -47.671 1.00 93.88 96 GLU A C 1
ATOM 744 O O . GLU A 1 96 ? 32.786 2.391 -48.793 1.00 93.88 96 GLU A O 1
ATOM 749 N N . GLY A 1 97 ? 32.673 1.102 -46.950 1.00 92.62 97 GLY A N 1
ATOM 750 C CA . GLY A 1 97 ? 33.644 0.107 -47.404 1.00 92.62 97 GLY A CA 1
ATOM 751 C C . GLY A 1 97 ? 33.255 -0.564 -48.724 1.00 92.62 97 GLY A C 1
ATOM 752 O O . GLY A 1 97 ? 34.112 -0.747 -49.587 1.00 92.62 97 GLY A O 1
ATOM 753 N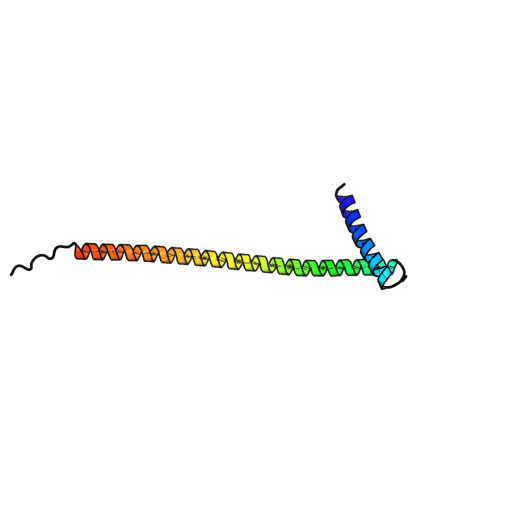 N . LEU A 1 98 ? 31.968 -0.877 -48.911 1.00 90.88 98 LEU A N 1
ATOM 754 C CA . LEU A 1 98 ? 31.437 -1.451 -50.153 1.00 90.88 98 LEU A CA 1
ATOM 755 C C .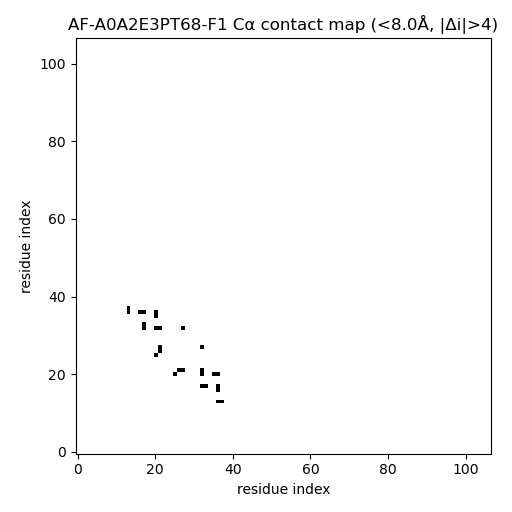 LEU A 1 98 ? 31.348 -0.431 -51.298 1.00 90.88 98 LEU A C 1
ATOM 757 O O . LEU A 1 98 ? 31.500 -0.799 -52.461 1.00 90.88 98 LEU A O 1
ATOM 761 N N . SER A 1 99 ? 31.100 0.843 -50.987 1.00 85.75 99 SER A N 1
ATOM 762 C CA . SER A 1 99 ? 30.969 1.913 -51.987 1.00 85.75 99 SER A CA 1
ATOM 763 C C . SER A 1 99 ? 32.303 2.349 -52.600 1.00 85.75 99 SER A C 1
ATOM 765 O O . SER A 1 99 ? 32.325 2.966 -53.668 1.00 85.75 99 SER A O 1
ATOM 767 N N . ARG A 1 100 ? 33.431 2.031 -51.950 1.00 81.06 100 ARG A N 1
ATOM 768 C CA . ARG A 1 100 ? 34.761 2.385 -52.442 1.00 81.06 100 ARG A CA 1
ATOM 769 C C . ARG A 1 100 ? 35.080 1.534 -53.679 1.00 81.06 100 ARG A C 1
ATOM 771 O O . ARG A 1 100 ? 35.220 0.318 -53.548 1.00 81.06 100 ARG A O 1
ATOM 778 N N . PRO A 1 101 ? 35.226 2.129 -54.879 1.00 67.12 101 PRO A N 1
ATOM 779 C CA . PRO A 1 101 ? 35.502 1.350 -56.076 1.00 67.12 101 PRO A CA 1
ATOM 780 C C . PRO A 1 101 ? 36.844 0.635 -55.917 1.00 67.12 101 PRO A C 1
ATOM 782 O O . PRO A 1 101 ? 37.863 1.262 -55.605 1.00 67.12 101 PRO A O 1
ATOM 785 N N . VAL A 1 102 ? 36.842 -0.682 -56.139 1.00 66.56 102 VAL A N 1
ATOM 786 C CA . VAL A 1 102 ? 38.065 -1.465 -56.329 1.00 66.56 102 VAL A CA 1
ATOM 787 C C . VAL A 1 102 ? 38.792 -0.832 -57.510 1.00 66.56 102 VAL A C 1
ATOM 789 O O . VAL A 1 102 ? 38.331 -0.924 -58.647 1.00 66.56 102 VAL A O 1
ATOM 792 N N . ARG A 1 103 ? 39.900 -0.128 -57.245 1.00 63.12 103 ARG A N 1
ATOM 793 C CA . ARG A 1 103 ? 40.798 0.296 -58.321 1.00 63.12 103 ARG A CA 1
ATOM 794 C C . ARG A 1 103 ? 41.245 -0.979 -59.037 1.00 63.12 103 ARG A C 1
ATOM 796 O O . ARG A 1 103 ? 41.726 -1.880 -58.342 1.00 63.12 103 ARG A O 1
ATOM 803 N N . PRO A 1 104 ? 41.070 -1.094 -60.364 1.00 56.12 104 PRO A N 1
ATOM 804 C CA . PRO A 1 104 ? 41.645 -2.213 -61.081 1.00 56.12 104 PRO A CA 1
ATOM 805 C C . PRO A 1 104 ? 43.151 -2.186 -60.816 1.00 56.12 104 PRO A C 1
ATOM 807 O O . PRO A 1 104 ? 43.803 -1.150 -60.926 1.00 56.12 104 PRO A O 1
ATOM 810 N N . SER A 1 105 ? 43.655 -3.318 -60.338 1.00 59.81 105 SER A N 1
ATOM 811 C CA . SER A 1 105 ? 45.078 -3.598 -60.243 1.00 59.81 105 SER A CA 1
ATOM 812 C C . SER A 1 105 ? 45.618 -3.578 -61.668 1.00 59.81 105 SER A C 1
ATOM 814 O O . SER A 1 105 ? 45.443 -4.563 -62.384 1.00 59.81 105 SER A O 1
ATOM 816 N N . ASP A 1 106 ? 46.205 -2.455 -62.078 1.00 47.44 106 ASP A N 1
ATOM 817 C CA . ASP A 1 106 ? 46.937 -2.357 -63.338 1.00 47.44 106 ASP A CA 1
ATOM 818 C C . ASP A 1 106 ? 48.044 -3.421 -63.345 1.00 47.44 106 ASP A C 1
ATOM 820 O O . ASP A 1 106 ? 48.874 -3.489 -62.431 1.00 47.44 106 ASP A O 1
ATOM 824 N N . ALA A 1 107 ? 47.960 -4.292 -64.350 1.00 46.25 107 ALA A N 1
ATOM 825 C CA . ALA A 1 107 ? 48.970 -5.264 -64.746 1.00 46.25 107 ALA A CA 1
ATOM 826 C C . ALA A 1 107 ? 49.993 -4.615 -65.686 1.00 46.25 107 ALA A C 1
ATOM 828 O O . ALA A 1 107 ? 49.600 -3.682 -66.425 1.00 46.25 107 ALA A O 1
#

Sequence (107 aa):
DGEEERLTGLARRFDGCIDTLRGSFGEIGDLRLTVMAGIMVTDELAERERRLKALEDEVESLREARRAALERAERSEAAVAERVTQAAERIEALAEGLSRPVRPSDA